Protein AF-A0A838FMG2-F1 (afdb_monomer)

Solvent-accessible surface area (backbone atoms only — not comparable to full-atom values): 3514 Å² total; per-residue (Å²): 132,81,93,68,83,63,83,50,72,67,50,42,49,53,51,51,51,53,52,50,53,50,60,75,58,62,66,52,70,70,60,53,51,58,31,48,77,69,77,38,76,52,75,64,57,49,50,63,71,72,47,65,92,92,114

Structure (mmCIF, N/CA/C/O backbone):
data_AF-A0A838FMG2-F1
#
_entry.id   AF-A0A838FMG2-F1
#
loop_
_atom_site.group_PDB
_atom_site.id
_atom_site.type_symbol
_atom_site.label_atom_id
_atom_site.label_alt_id
_atom_site.label_comp_id
_atom_site.label_asym_id
_atom_site.label_entity_id
_atom_site.label_seq_id
_atom_site.pdbx_PDB_ins_code
_atom_site.Cartn_x
_atom_site.Cartn_y
_atom_site.Cartn_z
_atom_site.occupancy
_atom_site.B_iso_or_equiv
_atom_site.auth_seq_id
_atom_site.auth_comp_id
_atom_site.auth_asym_id
_atom_site.auth_atom_id
_atom_site.pdbx_PDB_model_num
ATOM 1 N N . MET A 1 1 ? 5.553 15.488 -13.792 1.00 53.19 1 MET A N 1
ATOM 2 C CA . MET A 1 1 ? 6.248 15.217 -15.072 1.00 53.19 1 MET A CA 1
ATOM 3 C C . MET A 1 1 ? 7.040 13.925 -14.935 1.00 53.19 1 MET A C 1
ATOM 5 O O . MET A 1 1 ? 7.800 13.811 -13.980 1.00 53.19 1 MET A O 1
ATOM 9 N N . ARG A 1 2 ? 6.841 12.939 -15.822 1.00 63.28 2 ARG A N 1
ATOM 10 C CA . ARG A 1 2 ? 7.707 11.747 -15.864 1.00 63.28 2 ARG A CA 1
ATOM 11 C C . ARG A 1 2 ? 9.083 12.190 -16.366 1.00 63.28 2 ARG A C 1
ATOM 13 O O . ARG A 1 2 ? 9.158 12.829 -17.407 1.00 63.28 2 ARG A O 1
ATOM 20 N N . ARG A 1 3 ? 10.145 11.906 -15.604 1.00 70.94 3 ARG A N 1
ATOM 21 C CA . ARG A 1 3 ? 11.520 12.340 -15.927 1.00 70.94 3 ARG A CA 1
ATOM 22 C C . ARG A 1 3 ? 12.124 11.583 -17.120 1.00 70.94 3 ARG A C 1
ATOM 24 O O . ARG A 1 3 ? 13.068 12.080 -17.718 1.00 70.94 3 ARG A O 1
ATOM 31 N N . ARG A 1 4 ? 11.579 10.410 -17.468 1.00 79.69 4 ARG A N 1
ATOM 32 C CA . ARG A 1 4 ? 11.967 9.585 -18.622 1.00 79.69 4 ARG A CA 1
ATOM 33 C C . ARG A 1 4 ? 10.817 8.639 -18.986 1.00 79.69 4 ARG A C 1
ATOM 35 O O . ARG A 1 4 ? 10.121 8.159 -18.087 1.00 79.69 4 ARG A O 1
ATOM 42 N N . THR A 1 5 ? 10.610 8.393 -20.277 1.00 85.94 5 THR A N 1
ATOM 43 C CA . THR A 1 5 ? 9.691 7.354 -20.768 1.00 85.94 5 THR A CA 1
ATOM 44 C C . THR A 1 5 ? 10.457 6.031 -20.835 1.00 85.94 5 THR A C 1
ATOM 46 O O . THR A 1 5 ? 11.544 6.023 -21.409 1.00 85.94 5 THR A O 1
ATOM 49 N N . PRO A 1 6 ? 9.968 4.944 -20.212 1.00 88.62 6 PRO A N 1
AT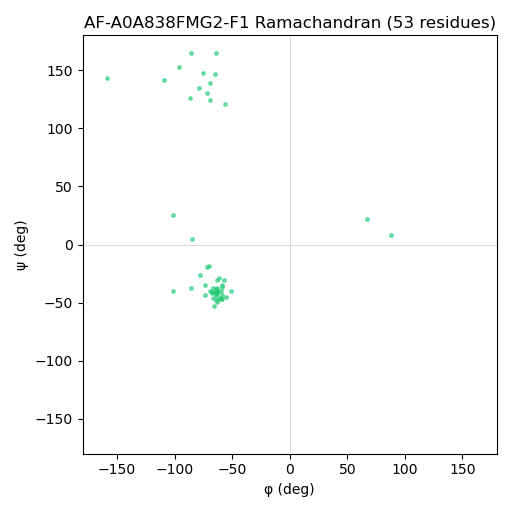OM 50 C CA . PRO A 1 6 ? 10.596 3.635 -20.349 1.00 88.62 6 PRO A CA 1
ATOM 51 C C . PRO A 1 6 ? 10.342 3.080 -21.752 1.00 88.62 6 PRO A C 1
ATOM 53 O O . PRO A 1 6 ? 9.199 3.048 -22.220 1.00 88.62 6 PRO A O 1
ATOM 56 N N . GLU A 1 7 ? 11.399 2.624 -22.413 1.00 91.94 7 GLU A N 1
ATOM 57 C CA . GLU A 1 7 ? 11.349 2.182 -23.809 1.00 91.94 7 GLU A CA 1
ATOM 58 C C . GLU A 1 7 ? 11.317 0.652 -23.895 1.00 91.94 7 GLU A C 1
ATOM 60 O O . GLU A 1 7 ? 10.527 0.079 -24.654 1.00 91.94 7 GLU A O 1
ATOM 65 N N . THR A 1 8 ? 12.099 -0.025 -23.050 1.00 96.50 8 THR A N 1
ATOM 66 C CA . THR A 1 8 ? 12.184 -1.491 -23.035 1.00 96.50 8 THR A CA 1
ATOM 67 C C . THR A 1 8 ? 11.090 -2.134 -22.181 1.00 96.50 8 THR A C 1
ATOM 69 O O . THR A 1 8 ? 10.421 -1.484 -21.373 1.00 96.50 8 THR A O 1
ATOM 72 N N . TYR A 1 9 ? 10.896 -3.443 -22.360 1.00 95.19 9 TYR A N 1
ATOM 73 C CA . TYR A 1 9 ? 10.004 -4.229 -21.507 1.00 95.19 9 TYR A CA 1
ATOM 74 C C . TYR A 1 9 ? 10.437 -4.179 -20.034 1.00 95.19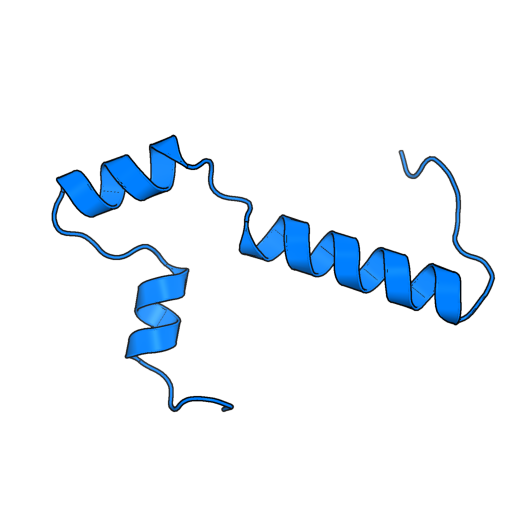 9 TYR A C 1
ATOM 76 O O . TYR A 1 9 ? 9.612 -3.903 -19.167 1.00 95.19 9 TYR A O 1
ATOM 84 N N . GLU A 1 10 ? 11.727 -4.377 -19.760 1.00 97.00 10 GLU A N 1
ATOM 85 C CA . GLU A 1 10 ? 12.275 -4.389 -18.399 1.00 97.00 10 GLU A CA 1
ATOM 86 C C . GLU A 1 10 ? 12.116 -3.032 -17.704 1.00 97.00 10 GLU A C 1
ATOM 88 O O . GLU A 1 10 ? 11.686 -2.974 -16.555 1.00 97.00 10 GLU A O 1
ATOM 93 N N . GLU A 1 11 ? 12.366 -1.926 -18.414 1.00 94.38 11 GLU A N 1
ATOM 94 C CA . GLU A 1 11 ? 12.170 -0.579 -17.866 1.00 94.38 11 GLU A CA 1
ATOM 95 C C . GLU A 1 11 ? 10.691 -0.309 -17.539 1.00 94.38 11 GLU A C 1
ATOM 97 O O . GLU A 1 11 ? 10.374 0.315 -16.522 1.00 94.38 11 GLU A O 1
ATOM 102 N N . LYS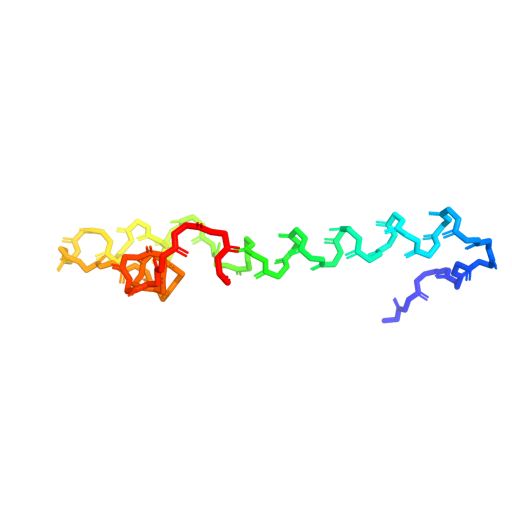 A 1 12 ? 9.766 -0.789 -18.382 1.00 94.25 12 LYS A N 1
ATOM 103 C CA . LYS A 1 12 ? 8.318 -0.674 -18.140 1.00 94.25 12 LYS A CA 1
ATOM 104 C C . LYS A 1 12 ? 7.886 -1.512 -16.941 1.00 94.25 12 LYS A C 1
ATOM 106 O O . LYS A 1 12 ? 7.080 -1.038 -16.142 1.00 94.25 12 LYS A O 1
ATOM 111 N N . LEU A 1 13 ? 8.417 -2.728 -16.813 1.00 95.88 13 LEU A N 1
ATOM 112 C CA . LEU A 1 13 ? 8.138 -3.616 -15.689 1.00 95.88 13 LEU A CA 1
ATOM 113 C C . LEU A 1 13 ? 8.631 -3.004 -14.372 1.00 95.88 13 LEU A C 1
ATOM 115 O O . LEU A 1 13 ? 7.841 -2.869 -13.442 1.00 95.88 13 LEU A O 1
ATOM 119 N N . ALA A 1 14 ? 9.878 -2.533 -14.331 1.00 95.00 14 ALA A N 1
ATOM 120 C CA . ALA A 1 14 ? 10.451 -1.890 -13.150 1.00 95.00 14 ALA A CA 1
ATOM 121 C C . ALA A 1 14 ? 9.653 -0.646 -12.725 1.00 95.00 14 ALA A C 1
ATOM 123 O O . ALA A 1 14 ? 9.331 -0.474 -11.550 1.00 95.00 14 ALA A O 1
ATOM 124 N N . GLN A 1 15 ? 9.254 0.199 -13.684 1.00 93.38 15 GLN A N 1
ATOM 125 C CA . GLN A 1 15 ? 8.399 1.352 -13.390 1.00 93.38 15 GLN A CA 1
ATOM 126 C C . GLN A 1 15 ? 7.030 0.928 -12.838 1.00 93.38 15 GLN A C 1
ATOM 128 O O . GLN A 1 15 ? 6.498 1.574 -11.935 1.00 93.38 15 GLN A O 1
ATOM 133 N N . LEU A 1 16 ? 6.428 -0.132 -13.381 1.00 93.69 16 LEU A N 1
ATOM 134 C CA . LEU A 1 16 ? 5.149 -0.640 -12.891 1.00 93.69 16 LEU A CA 1
ATOM 135 C C . LEU A 1 16 ? 5.263 -1.150 -11.449 1.00 93.69 16 LEU A C 1
ATOM 137 O O . LEU A 1 16 ? 4.373 -0.885 -10.641 1.00 93.69 16 LEU A O 1
ATOM 141 N N . GLU A 1 17 ? 6.339 -1.861 -11.123 1.00 94.56 17 GLU A N 1
ATOM 142 C CA . GLU A 1 17 ? 6.612 -2.345 -9.769 1.00 94.56 17 GLU A CA 1
ATOM 143 C C . GLU A 1 17 ? 6.826 -1.195 -8.782 1.00 94.56 17 GLU A C 1
ATOM 145 O O . GLU A 1 17 ? 6.215 -1.197 -7.713 1.00 94.56 17 GLU A O 1
ATOM 150 N N . GLU A 1 18 ? 7.589 -0.167 -9.162 1.0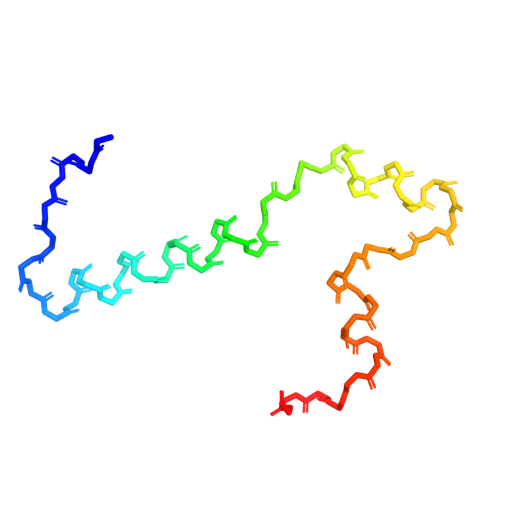0 92.31 18 GLU A N 1
ATOM 151 C CA . GLU A 1 18 ? 7.776 1.043 -8.351 1.00 92.31 18 GLU A CA 1
ATOM 152 C C . GLU A 1 18 ? 6.436 1.737 -8.065 1.00 92.31 18 GLU A C 1
ATOM 154 O O . GLU A 1 18 ? 6.125 2.067 -6.918 1.00 92.31 18 GLU A O 1
ATOM 159 N N . LEU A 1 19 ? 5.598 1.907 -9.093 1.00 92.25 19 LEU A N 1
ATOM 160 C CA . LEU A 1 19 ? 4.272 2.511 -8.948 1.00 92.25 19 LEU A CA 1
ATOM 161 C C . LEU A 1 19 ? 3.352 1.673 -8.056 1.00 92.25 19 LEU A C 1
ATOM 163 O O . LEU A 1 19 ? 2.630 2.234 -7.232 1.00 92.25 19 LEU A O 1
ATOM 167 N N . ARG A 1 20 ? 3.382 0.341 -8.187 1.00 91.25 20 ARG A N 1
ATOM 168 C CA . ARG A 1 20 ? 2.629 -0.564 -7.306 1.00 91.25 20 ARG A CA 1
ATOM 169 C C . ARG A 1 20 ? 3.101 -0.437 -5.864 1.00 91.25 20 ARG A C 1
ATOM 171 O O . ARG A 1 20 ? 2.267 -0.286 -4.976 1.00 91.25 20 ARG A O 1
ATOM 178 N N . HIS A 1 21 ? 4.411 -0.441 -5.629 1.00 88.06 21 HIS A N 1
ATOM 179 C CA . HIS A 1 21 ? 4.974 -0.286 -4.293 1.00 88.06 21 HIS A CA 1
ATOM 180 C C . HIS A 1 21 ? 4.574 1.057 -3.670 1.00 88.06 21 HIS A C 1
ATOM 182 O O . HIS A 1 21 ? 4.111 1.094 -2.531 1.00 88.06 21 HIS A O 1
ATOM 188 N N . ALA A 1 22 ? 4.674 2.152 -4.428 1.00 88.25 22 ALA A N 1
ATOM 189 C CA . ALA A 1 22 ? 4.270 3.480 -3.974 1.00 88.25 22 ALA A CA 1
ATOM 190 C C . ALA A 1 22 ? 2.766 3.570 -3.667 1.00 88.25 22 ALA A C 1
ATOM 192 O O . ALA A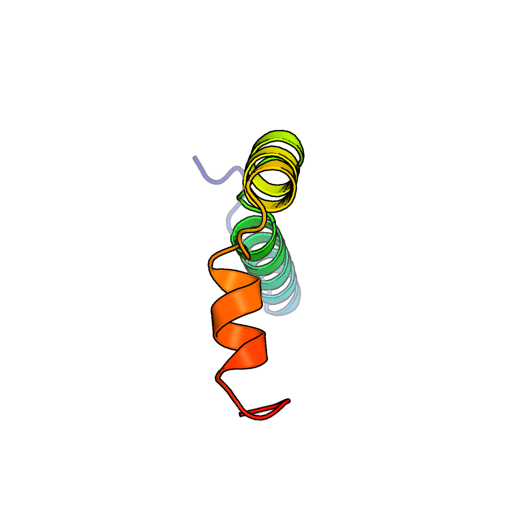 1 22 ? 2.375 4.229 -2.707 1.00 88.25 22 ALA A O 1
ATOM 193 N N . ALA A 1 23 ? 1.920 2.899 -4.453 1.00 86.81 23 ALA A N 1
ATOM 194 C CA . ALA A 1 23 ? 0.480 2.861 -4.220 1.00 86.81 23 ALA A CA 1
ATOM 195 C C . ALA A 1 23 ? 0.109 2.054 -2.965 1.00 86.81 23 ALA A C 1
ATOM 197 O O . ALA A 1 23 ? -0.761 2.473 -2.207 1.00 86.81 23 ALA A O 1
ATOM 198 N N . VAL A 1 24 ? 0.774 0.919 -2.719 1.00 82.75 24 VAL A N 1
ATOM 199 C CA . VAL A 1 24 ? 0.537 0.090 -1.522 1.00 82.75 24 VAL A CA 1
ATOM 200 C C . VAL A 1 24 ? 0.970 0.819 -0.246 1.00 82.75 24 VAL A C 1
ATOM 202 O O . VAL A 1 24 ? 0.274 0.752 0.764 1.00 82.75 24 VAL A O 1
ATOM 205 N N . HIS A 1 25 ? 2.071 1.569 -0.307 1.00 80.25 25 HIS A N 1
ATOM 206 C CA . HIS A 1 25 ? 2.638 2.302 0.829 1.00 80.25 25 HIS A CA 1
ATOM 207 C C . HIS A 1 25 ? 2.302 3.801 0.792 1.00 80.25 25 HIS A C 1
ATOM 209 O O . HIS A 1 25 ? 3.037 4.625 1.330 1.00 80.25 25 HIS A O 1
ATOM 215 N N . SER A 1 26 ? 1.200 4.187 0.139 1.00 77.88 26 SER A N 1
ATOM 216 C CA . SER A 1 26 ? 0.863 5.602 -0.061 1.00 77.88 26 SER A CA 1
ATOM 217 C C . SER A 1 26 ? 0.452 6.319 1.229 1.00 77.88 26 SER A C 1
ATOM 219 O O . SER A 1 26 ? 0.421 7.549 1.277 1.00 77.88 26 SER A O 1
ATOM 221 N N . ALA A 1 27 ? 0.074 5.568 2.265 1.00 78.19 27 ALA A N 1
ATOM 222 C CA . ALA A 1 27 ? -0.203 6.121 3.581 1.00 78.19 27 ALA A CA 1
ATOM 223 C C . ALA A 1 27 ? 1.113 6.397 4.315 1.00 78.19 27 ALA A C 1
ATOM 225 O O . ALA A 1 27 ? 1.994 5.543 4.363 1.00 78.19 27 ALA A O 1
ATOM 226 N N . SER A 1 28 ? 1.234 7.571 4.936 1.00 81.56 28 SER A N 1
ATOM 227 C CA . SER A 1 28 ? 2.359 7.823 5.833 1.00 81.56 28 SER A CA 1
ATOM 228 C C . SER A 1 28 ? 2.289 6.891 7.042 1.00 81.56 28 SER A C 1
ATOM 230 O O . SER A 1 28 ? 1.199 6.601 7.541 1.00 81.56 28 SER A O 1
ATOM 232 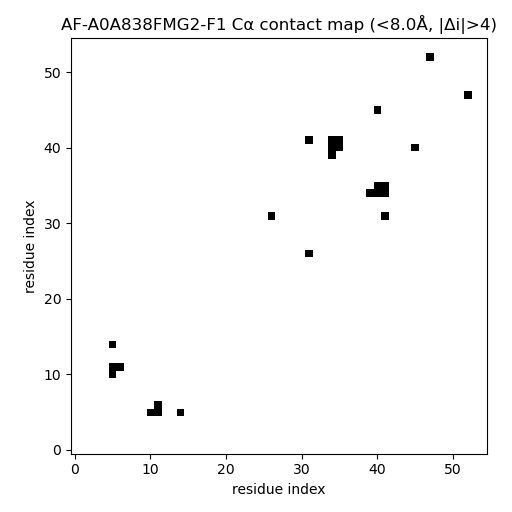N N . GLU A 1 29 ? 3.446 6.482 7.561 1.00 85.38 29 GLU A N 1
ATOM 233 C CA . GLU A 1 29 ? 3.544 5.654 8.774 1.00 85.38 29 GLU A CA 1
ATOM 234 C C . GLU A 1 29 ? 2.729 6.255 9.931 1.00 85.38 29 GLU A C 1
ATOM 236 O O . GLU A 1 29 ? 1.948 5.564 10.577 1.00 85.38 29 GLU A O 1
ATOM 241 N N . LYS A 1 30 ? 2.769 7.586 10.080 1.00 87.69 30 LYS A N 1
ATOM 242 C CA . LYS A 1 30 ? 1.959 8.333 11.059 1.00 87.69 30 LYS A CA 1
ATOM 243 C C . LYS A 1 30 ? 0.449 8.137 10.893 1.00 87.69 30 LYS A C 1
ATOM 245 O O . LYS A 1 30 ? -0.295 8.155 11.870 1.00 87.69 30 LYS A O 1
ATOM 250 N N . ALA A 1 31 ? -0.043 8.033 9.657 1.00 88.81 31 ALA A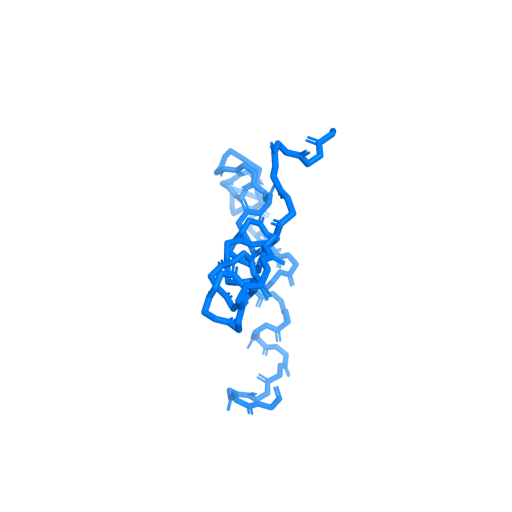 N 1
ATOM 251 C CA . ALA A 1 31 ? -1.466 7.832 9.397 1.00 88.81 31 ALA A CA 1
ATOM 252 C C . ALA A 1 31 ? -1.906 6.401 9.729 1.00 88.81 31 ALA A C 1
ATOM 254 O O . ALA A 1 31 ? -3.031 6.215 10.197 1.00 88.81 31 ALA A O 1
ATOM 255 N N . VAL A 1 32 ? -1.025 5.423 9.503 1.00 91.62 32 VAL A N 1
ATOM 256 C CA . VAL A 1 32 ? -1.226 4.018 9.880 1.00 91.62 32 VAL A CA 1
ATOM 257 C C . VAL A 1 32 ? -1.266 3.890 11.402 1.00 91.62 32 VAL A C 1
ATOM 259 O O . VAL A 1 32 ? -2.276 3.445 11.945 1.00 91.62 32 VAL A O 1
ATOM 262 N N . GLU A 1 33 ? -0.247 4.408 12.088 1.00 91.75 33 GLU A N 1
ATOM 263 C CA . GLU A 1 33 ? -0.142 4.397 13.551 1.00 91.75 33 GLU A CA 1
ATOM 264 C C . GLU A 1 33 ? -1.371 5.040 14.210 1.00 91.75 33 GLU A C 1
ATOM 266 O O . GLU A 1 33 ? -2.012 4.437 15.065 1.00 91.75 33 GLU A O 1
ATOM 271 N N . LYS A 1 34 ? -1.825 6.196 13.709 1.00 94.00 34 LYS A N 1
ATOM 272 C CA . LYS A 1 34 ? -3.043 6.861 14.200 1.00 94.00 34 LYS A CA 1
ATOM 273 C C . LYS A 1 34 ? -4.324 6.029 14.033 1.00 94.00 34 LYS A C 1
ATOM 275 O O . LYS A 1 34 ? -5.293 6.251 14.764 1.00 94.00 34 LYS A O 1
ATOM 280 N N . GLN A 1 35 ? -4.411 5.144 13.036 1.00 94.88 35 GLN A N 1
ATOM 281 C CA . GLN A 1 35 ? -5.547 4.215 12.928 1.00 94.88 35 GLN A CA 1
ATOM 282 C C . GLN A 1 35 ? -5.437 3.115 13.979 1.00 94.88 35 GLN A C 1
ATOM 284 O O . GLN A 1 35 ? -6.426 2.831 14.658 1.00 94.88 35 GLN A O 1
ATOM 289 N N . HIS A 1 36 ? -4.238 2.567 14.160 1.00 95.50 36 HIS A N 1
ATOM 290 C CA . HIS A 1 36 ? -3.970 1.523 15.145 1.00 95.50 36 HIS A CA 1
ATOM 291 C C . HIS A 1 36 ? -4.168 2.009 16.584 1.00 95.50 36 HIS A C 1
ATOM 293 O O . HIS A 1 36 ? -4.834 1.323 17.354 1.00 95.50 36 HIS A O 1
ATOM 299 N N . GLU A 1 37 ? -3.740 3.227 16.923 1.00 96.31 37 GLU A N 1
ATOM 300 C CA . GLU A 1 37 ? -4.010 3.879 18.218 1.00 96.31 37 GLU A CA 1
ATOM 301 C C . GLU A 1 37 ? -5.511 3.992 18.522 1.00 96.31 37 GLU A C 1
ATOM 303 O O . GLU A 1 37 ? -5.940 3.949 19.672 1.00 96.31 37 GLU A O 1
ATOM 3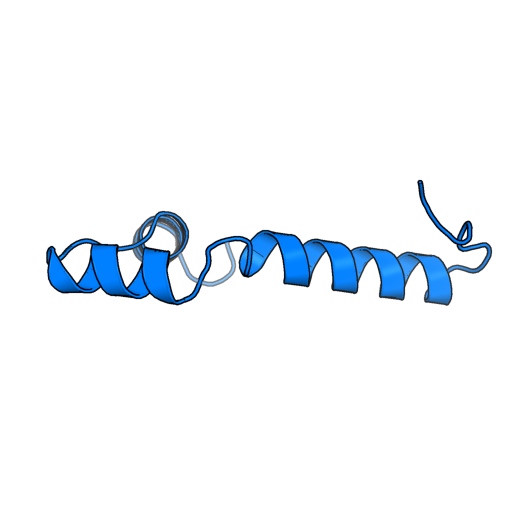08 N N . LYS A 1 38 ? -6.342 4.114 17.480 1.00 95.88 38 LYS A N 1
ATOM 309 C CA . LYS A 1 38 ? -7.807 4.145 17.599 1.00 95.88 38 LYS A CA 1
ATOM 310 C C . LYS A 1 38 ? -8.438 2.751 17.639 1.00 95.88 38 LYS A C 1
ATOM 312 O O . LYS A 1 38 ? -9.664 2.654 17.578 1.00 95.88 38 LYS A O 1
ATOM 317 N N . GLY A 1 39 ? -7.635 1.687 17.662 1.00 96.19 39 GLY A N 1
ATOM 318 C CA . GLY A 1 39 ? -8.091 0.300 17.571 1.00 96.19 39 GLY A CA 1
ATOM 319 C C . GLY A 1 39 ? -8.695 -0.055 16.210 1.00 96.19 39 GLY A C 1
ATOM 320 O O . GLY A 1 39 ? -9.517 -0.967 16.117 1.00 96.19 39 GLY A O 1
ATOM 321 N N . LYS A 1 40 ? -8.357 0.692 15.150 1.00 96.81 40 LYS A N 1
ATOM 322 C CA . LYS A 1 40 ? -8.903 0.498 13.803 1.00 96.81 40 LYS A CA 1
ATOM 323 C C . LYS A 1 40 ? -7.852 -0.074 12.867 1.00 96.81 40 LYS A C 1
ATOM 325 O O . LYS A 1 40 ? -6.709 0.360 12.861 1.00 96.81 40 LYS A O 1
ATOM 330 N N . LEU A 1 41 ? -8.301 -0.973 11.998 1.00 94.50 41 LEU A N 1
ATOM 331 C CA . LEU A 1 41 ? -7.515 -1.439 10.860 1.00 94.50 41 LEU A CA 1
ATOM 332 C C . LEU A 1 41 ? -7.473 -0.379 9.753 1.00 94.50 41 LEU A C 1
ATOM 334 O O . LEU A 1 41 ? -8.471 0.331 9.531 1.00 94.50 41 LEU A O 1
ATOM 338 N N . THR A 1 42 ? -6.362 -0.330 9.022 1.00 92.75 42 THR A N 1
ATOM 339 C CA . THR A 1 42 ? -6.228 0.407 7.761 1.00 92.75 42 THR A CA 1
ATOM 340 C C . THR A 1 42 ? -7.151 -0.177 6.687 1.00 92.75 42 THR A C 1
ATOM 342 O O . THR A 1 42 ? -7.688 -1.277 6.821 1.00 92.75 42 THR A O 1
ATOM 345 N N . ALA A 1 43 ? -7.376 0.561 5.597 1.00 91.31 43 ALA A N 1
ATOM 346 C CA . ALA A 1 43 ? -8.202 0.061 4.498 1.00 91.31 43 ALA A CA 1
ATOM 347 C C . ALA A 1 43 ? -7.633 -1.236 3.894 1.00 91.31 43 ALA A C 1
ATOM 349 O O . ALA A 1 43 ? -8.393 -2.163 3.630 1.00 91.31 43 ALA A O 1
ATOM 350 N N . ARG A 1 44 ? -6.304 -1.325 3.738 1.00 89.81 44 ARG A N 1
ATOM 351 C CA . ARG A 1 44 ? -5.637 -2.510 3.183 1.00 89.81 44 ARG A CA 1
ATOM 352 C C . ARG A 1 44 ? -5.773 -3.718 4.107 1.00 89.81 44 ARG A C 1
ATOM 354 O O . ARG A 1 44 ? -6.208 -4.763 3.643 1.00 89.81 44 ARG A O 1
ATOM 361 N N . GLU A 1 45 ? -5.536 -3.531 5.404 1.00 92.38 45 GLU A N 1
ATOM 362 C CA . GLU A 1 45 ? -5.706 -4.579 6.420 1.00 92.38 45 GLU A CA 1
ATOM 363 C C . GLU A 1 45 ? -7.140 -5.118 6.474 1.00 92.38 45 GLU A C 1
ATOM 365 O O . GLU A 1 45 ? -7.354 -6.304 6.707 1.00 92.38 45 GLU A O 1
ATOM 370 N N . ARG A 1 46 ? -8.150 -4.266 6.244 1.00 94.81 46 ARG A N 1
ATOM 371 C CA . ARG A 1 46 ? -9.547 -4.723 6.166 1.00 94.81 46 ARG A CA 1
ATOM 372 C C . ARG A 1 46 ? -9.794 -5.601 4.949 1.00 94.81 46 ARG A C 1
ATOM 374 O O . ARG A 1 46 ? -10.517 -6.579 5.076 1.00 94.81 46 ARG A O 1
ATOM 381 N N . ILE A 1 47 ? -9.218 -5.243 3.801 1.00 92.81 47 ILE A N 1
ATOM 382 C CA . ILE A 1 47 ? -9.318 -6.040 2.573 1.00 92.81 47 ILE A CA 1
ATOM 383 C C . ILE A 1 47 ? -8.634 -7.394 2.784 1.00 92.81 47 ILE A C 1
ATOM 385 O O . ILE A 1 47 ? -9.253 -8.417 2.521 1.00 92.81 47 ILE A O 1
ATOM 389 N N . ASP A 1 48 ? -7.418 -7.405 3.336 1.00 92.31 48 ASP A N 1
ATOM 390 C CA . ASP A 1 48 ? -6.675 -8.647 3.606 1.00 92.31 48 ASP A CA 1
ATOM 391 C C . ASP A 1 48 ? -7.376 -9.550 4.625 1.00 92.31 48 ASP A C 1
ATOM 393 O O . ASP A 1 48 ? -7.263 -10.766 4.556 1.00 92.31 48 ASP A O 1
ATOM 397 N N . LYS A 1 49 ? -8.126 -8.970 5.569 1.00 94.38 49 LYS A N 1
ATOM 398 C CA . LYS A 1 49 ? -8.931 -9.741 6.522 1.00 94.38 49 LYS A CA 1
ATOM 399 C C . LYS A 1 49 ? -10.234 -10.276 5.916 1.00 94.38 49 LYS A C 1
ATOM 401 O O . LYS A 1 49 ? -10.796 -11.230 6.447 1.00 94.38 49 LYS A O 1
ATOM 406 N N . LEU A 1 50 ? -10.759 -9.614 4.888 1.00 96.06 50 LEU A N 1
ATOM 407 C CA . LEU A 1 50 ? -12.036 -9.962 4.266 1.00 96.06 50 LEU A CA 1
ATOM 408 C C . LEU A 1 50 ? -11.882 -11.033 3.183 1.00 96.06 50 LEU A C 1
ATOM 410 O O . LEU A 1 50 ? -12.781 -11.852 3.025 1.00 96.06 50 LEU A O 1
ATOM 414 N N . LEU A 1 51 ? -10.796 -10.972 2.415 1.00 96.31 51 LEU A N 1
ATOM 415 C CA . LEU A 1 51 ? -10.566 -11.823 1.252 1.00 96.31 51 LEU A CA 1
ATOM 416 C C . LEU A 1 51 ? -9.698 -13.030 1.601 1.00 96.31 51 LEU A C 1
ATOM 418 O O . LEU A 1 51 ? -8.855 -12.969 2.496 1.00 96.31 51 LEU A O 1
ATOM 422 N N . ASP A 1 52 ? -9.868 -14.111 0.844 1.00 95.56 52 ASP A N 1
ATOM 423 C CA . ASP A 1 52 ? -9.001 -15.275 0.970 1.00 95.56 52 ASP A CA 1
ATOM 424 C C . ASP A 1 52 ? -7.589 -14.939 0.457 1.00 95.56 52 ASP A C 1
ATOM 426 O O . ASP A 1 52 ? -7.447 -14.273 -0.580 1.00 95.56 52 ASP A O 1
ATOM 430 N N . PRO A 1 53 ? -6.522 -15.401 1.134 1.00 92.69 53 PRO A N 1
ATOM 431 C CA . PRO A 1 53 ? -5.156 -15.156 0.691 1.00 92.69 53 PRO A CA 1
ATOM 432 C C . PRO A 1 53 ? -4.920 -15.650 -0.744 1.00 92.69 53 PRO A C 1
ATOM 434 O O . PRO A 1 53 ? -5.044 -16.839 -1.029 1.00 92.69 53 PRO A O 1
ATOM 437 N N . GLY A 1 54 ? -4.535 -14.736 -1.639 1.00 88.50 54 GLY A N 1
ATOM 438 C CA . GLY A 1 54 ? -4.230 -15.045 -3.042 1.00 88.50 54 GLY A CA 1
ATOM 439 C C . GLY A 1 54 ? -5.420 -15.000 -4.009 1.00 88.50 54 GLY A C 1
ATOM 440 O O . GLY A 1 54 ? -5.242 -15.401 -5.159 1.00 88.50 54 GLY A O 1
ATOM 441 N N . SER A 1 55 ? -6.593 -14.529 -3.562 1.00 77.94 55 SER A N 1
ATOM 442 C CA . SER A 1 55 ? -7.769 -14.261 -4.412 1.00 77.94 55 SER A CA 1
ATOM 443 C C . SER A 1 55 ? -7.768 -12.884 -5.081 1.00 77.94 55 SER A C 1
ATOM 445 O O . SER A 1 55 ? -7.070 -11.965 -4.589 1.00 77.94 55 SER A O 1
#

Foldseek 3Di:
DPPDDDDDPVSVVVVVVVVVVCVVCVDDPVRQVVCVVVVHHDPVRVVVVVDDPPD

Radius of gyration: 15.81 Å; Cα contacts (8 Å, |Δi|>4): 13; 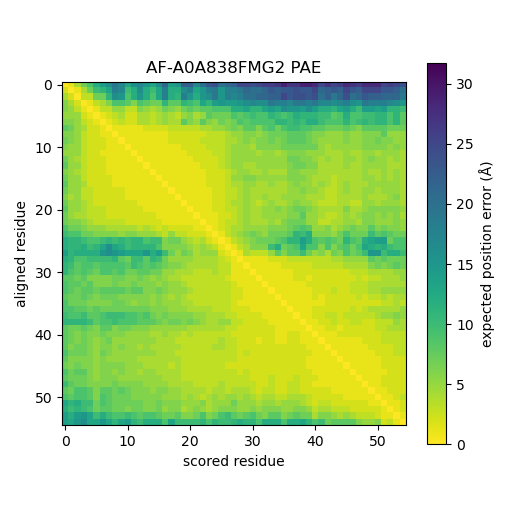chains: 1; bounding box: 24×30×42 Å

Secondary structure (DSSP, 8-state):
--SS---SHHHHHHHHHHHHHHHHT-S-HHHHHHHHHTT---HHHHHHHHSPTT-

Mean predicted aligned error: 5.46 Å

pLDDT: mean 89.45, std 8.48, range [53.19, 97.0]

Sequence (55 aa):
MRRRTPETYEEKLAQLEELRHAAVHSASEKAVEKQHEKGKLTARERIDKLLDPGS